Protein AF-A0A2U3IFB8-F1 (afdb_monomer_lite)

Secondary structure (DSSP, 8-state):
-EEEEE---HHHHHTS-PPPEEEEEEEEEPTTSSEEEEEEEE-SSS-EEEEEEEE---

Organism: NCBI:txid1544861

InterPro domains:
  IPR041208 CD-NTase-associated protein 15 [PF18153] (1-56)

pLDDT: mean 87.55, std 8.17, range [63.69, 97.56]

Radius of gyration: 13.3 Å; chains: 1; bounding box: 33×25×32 Å

Sequence (58 aa):
MYSYANTPSVQGRTTDGLESHYGYCELTFSDDGKRAEGFYFNNMGRFTYGDMRLTKVE

Foldseek 3Di:
DDKDWDDDDPCCCPPVVDDIFIWDWDWDADPVNQKIKGKIFGDPPDTDIDIDIDGDDD

Structure (mmCIF, N/CA/C/O backbone):
data_AF-A0A2U3IFB8-F1
#
_entry.id   AF-A0A2U3IFB8-F1
#
loop_
_atom_site.group_PDB
_atom_site.id
_atom_site.type_symbol
_atom_site.label_atom_id
_atom_site.label_alt_id
_atom_site.label_comp_id
_atom_site.label_asym_id
_atom_site.label_entity_id
_atom_site.label_seq_id
_atom_site.pdbx_PDB_ins_code
_atom_site.Cartn_x
_atom_site.Cartn_y
_atom_site.Cartn_z
_atom_site.occupancy
_atom_site.B_iso_or_equiv
_atom_site.auth_seq_id
_atom_site.auth_comp_id
_atom_site.auth_a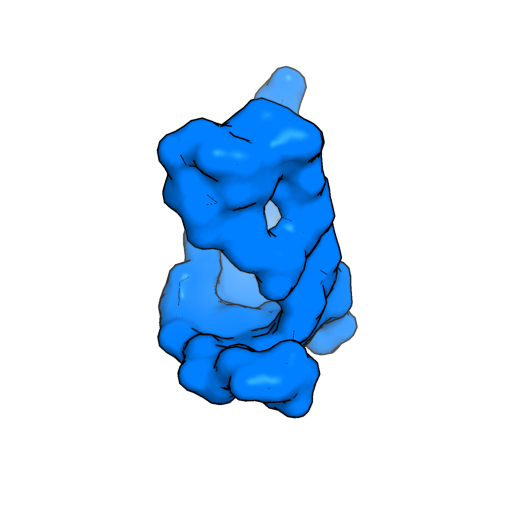sym_id
_atom_site.auth_atom_id
_atom_site.pdbx_PDB_model_num
ATOM 1 N N . MET A 1 1 ? -12.045 -2.545 -6.581 1.00 67.50 1 MET A N 1
ATOM 2 C CA . MET A 1 1 ? -10.662 -2.176 -6.945 1.00 67.50 1 MET A CA 1
ATOM 3 C C . MET A 1 1 ? -10.326 -0.862 -6.264 1.00 67.50 1 MET A C 1
ATOM 5 O O . MET A 1 1 ? -11.057 0.103 -6.456 1.00 67.50 1 MET A O 1
ATOM 9 N N . TYR A 1 2 ? -9.296 -0.847 -5.422 1.00 80.00 2 TYR A N 1
ATOM 10 C CA . TYR A 1 2 ? -8.866 0.341 -4.683 1.00 80.00 2 TYR A CA 1
ATOM 11 C C . TYR A 1 2 ? -7.635 0.937 -5.362 1.00 80.00 2 TYR A C 1
ATOM 13 O O . TYR A 1 2 ? -6.783 0.196 -5.847 1.00 80.00 2 TYR A O 1
ATOM 21 N N . SER A 1 3 ? -7.538 2.263 -5.419 1.00 85.06 3 SER A N 1
ATOM 22 C CA . SER A 1 3 ? -6.317 2.954 -5.840 1.00 85.06 3 SER A CA 1
ATOM 23 C C . SER A 1 3 ? -5.503 3.351 -4.618 1.00 85.06 3 SER A C 1
ATOM 25 O O . SER A 1 3 ? -6.078 3.794 -3.622 1.00 85.06 3 SER A O 1
ATOM 27 N N . TYR A 1 4 ? -4.182 3.280 -4.714 1.00 81.38 4 TYR A N 1
ATOM 28 C CA . TYR A 1 4 ? -3.293 3.814 -3.690 1.00 81.38 4 TYR A CA 1
ATOM 29 C C . TYR A 1 4 ? -2.197 4.677 -4.315 1.00 81.38 4 TYR A C 1
ATOM 31 O O . TYR A 1 4 ? -1.815 4.514 -5.477 1.00 81.38 4 TYR A O 1
ATOM 39 N N . ALA A 1 5 ? -1.702 5.613 -3.513 1.00 83.56 5 ALA A N 1
ATOM 40 C CA . ALA A 1 5 ? -0.624 6.512 -3.871 1.00 83.56 5 ALA A CA 1
ATOM 41 C C . ALA A 1 5 ? 0.362 6.581 -2.707 1.00 83.56 5 ALA A C 1
ATOM 43 O O . ALA A 1 5 ? 0.002 6.981 -1.603 1.00 83.56 5 ALA A O 1
ATOM 44 N N . ASN A 1 6 ? 1.610 6.215 -2.967 1.00 80.00 6 ASN A N 1
ATOM 45 C CA . ASN A 1 6 ? 2.730 6.496 -2.091 1.00 80.00 6 ASN A CA 1
ATOM 46 C C . ASN A 1 6 ? 3.527 7.649 -2.703 1.00 80.00 6 ASN A C 1
ATOM 48 O O . ASN A 1 6 ? 4.105 7.506 -3.781 1.00 80.00 6 ASN A O 1
ATOM 52 N N . THR A 1 7 ? 3.525 8.796 -2.027 1.00 87.25 7 THR A N 1
ATOM 53 C CA . THR A 1 7 ? 4.367 9.939 -2.387 1.00 87.25 7 THR A CA 1
ATOM 54 C C . THR A 1 7 ? 5.398 10.119 -1.279 1.00 87.25 7 THR A C 1
ATOM 56 O O . THR A 1 7 ? 5.049 10.647 -0.220 1.00 87.25 7 THR A O 1
ATOM 59 N N . PRO A 1 8 ? 6.649 9.677 -1.491 1.00 85.44 8 PRO A N 1
ATOM 60 C CA . PRO A 1 8 ? 7.698 9.820 -0.496 1.00 85.44 8 PRO A CA 1
ATOM 61 C C . PRO A 1 8 ? 7.920 11.286 -0.122 1.00 85.44 8 PRO A C 1
ATOM 63 O O . PRO A 1 8 ? 7.803 12.191 -0.961 1.00 85.44 8 PRO A O 1
ATOM 66 N N . SER A 1 9 ? 8.289 11.506 1.141 1.00 92.12 9 SER A N 1
ATOM 67 C CA . SER A 1 9 ? 8.762 12.806 1.615 1.00 92.12 9 SER A CA 1
ATOM 68 C C . SER A 1 9 ? 10.036 13.224 0.872 1.00 92.12 9 SER A C 1
ATOM 70 O O . SER A 1 9 ? 10.687 12.402 0.224 1.00 92.12 9 SER A O 1
ATOM 72 N N . VAL A 1 10 ? 10.422 14.502 0.982 1.00 89.69 10 VAL A N 1
ATOM 73 C CA . VAL A 1 10 ? 11.688 14.995 0.407 1.00 89.69 10 VAL A CA 1
ATOM 74 C C . VAL A 1 10 ? 12.856 14.133 0.885 1.00 89.69 10 VAL A C 1
ATOM 76 O O . VAL A 1 10 ? 13.598 13.624 0.055 1.00 89.69 10 VAL A O 1
ATOM 79 N N . GLN A 1 11 ? 12.932 13.881 2.195 1.00 92.62 11 GLN A N 1
ATOM 80 C CA . GLN A 1 11 ? 13.947 13.023 2.802 1.00 92.62 11 GLN A CA 1
ATOM 81 C C . GLN A 1 11 ? 13.939 11.606 2.207 1.00 92.62 11 GLN A C 1
ATOM 83 O O . GLN A 1 11 ? 14.985 11.112 1.793 1.00 92.62 11 GLN A O 1
ATOM 88 N N . GLY A 1 12 ? 12.760 10.980 2.103 1.00 87.56 12 GLY A N 1
ATOM 89 C CA . GLY A 1 12 ? 12.627 9.637 1.534 1.00 87.56 12 GLY A CA 1
ATOM 90 C C . GLY A 1 12 ? 13.068 9.567 0.071 1.00 87.56 12 GLY A C 1
ATOM 91 O O . GLY A 1 12 ? 13.668 8.584 -0.352 1.00 87.56 12 GLY A O 1
ATOM 92 N N . ARG A 1 13 ? 12.840 10.634 -0.703 1.00 87.06 13 ARG A N 1
ATOM 93 C CA . ARG A 1 13 ? 13.311 10.723 -2.090 1.00 87.06 13 ARG A CA 1
ATOM 94 C C . ARG A 1 13 ? 14.823 10.915 -2.188 1.00 87.06 13 ARG A C 1
ATOM 96 O O . ARG A 1 13 ? 15.472 10.245 -2.981 1.00 87.06 13 ARG A O 1
ATOM 103 N N . THR A 1 14 ? 15.387 11.837 -1.409 1.00 87.25 14 THR A N 1
ATOM 104 C CA . THR A 1 14 ? 16.789 12.256 -1.564 1.00 87.25 14 THR A CA 1
ATOM 105 C C . THR A 1 14 ? 17.786 11.348 -0.859 1.00 87.25 14 THR A C 1
ATOM 107 O O . THR A 1 14 ? 18.915 11.223 -1.319 1.00 87.25 14 THR A O 1
ATOM 110 N N . THR A 1 15 ? 17.402 10.747 0.266 1.00 88.88 15 THR A N 1
ATOM 111 C CA . THR A 1 15 ? 18.315 9.954 1.102 1.00 88.88 15 THR A CA 1
ATOM 112 C C . THR A 1 15 ? 18.092 8.462 0.933 1.00 88.88 15 THR A C 1
ATOM 114 O O . THR A 1 15 ? 19.066 7.722 0.832 1.00 88.88 15 THR A O 1
ATOM 117 N N . ASP A 1 16 ? 16.835 8.034 0.824 1.00 88.81 16 ASP A N 1
ATOM 118 C CA . ASP A 1 16 ? 16.489 6.611 0.746 1.00 88.81 16 ASP A CA 1
ATOM 119 C C . ASP A 1 16 ? 16.226 6.146 -0.699 1.00 88.81 16 ASP A C 1
ATOM 121 O O . ASP A 1 16 ? 15.959 4.968 -0.938 1.00 88.81 16 ASP A O 1
ATOM 125 N N . GLY A 1 17 ? 16.292 7.064 -1.675 1.00 85.62 17 GLY A N 1
ATOM 126 C CA . GLY A 1 17 ? 16.054 6.771 -3.092 1.00 85.62 17 GLY A CA 1
ATOM 127 C C . GLY A 1 17 ? 14.647 6.236 -3.370 1.00 85.62 17 GLY A C 1
ATOM 128 O O . GLY A 1 17 ? 14.455 5.446 -4.295 1.00 85.62 17 GLY A O 1
ATOM 129 N N . LEU A 1 18 ? 13.666 6.603 -2.538 1.00 83.69 18 LEU A N 1
ATOM 130 C CA . LEU A 1 18 ? 12.294 6.136 -2.691 1.00 83.69 18 LEU A CA 1
ATOM 131 C C . LEU A 1 18 ? 11.623 6.843 -3.864 1.00 83.69 18 LEU A C 1
ATOM 133 O O . LEU A 1 18 ? 11.558 8.070 -3.922 1.00 83.69 18 LEU A O 1
ATOM 137 N N . GLU A 1 19 ? 11.039 6.047 -4.750 1.00 81.06 19 GLU A N 1
ATOM 138 C CA . GLU A 1 19 ? 10.242 6.535 -5.868 1.00 81.06 19 GLU A CA 1
ATOM 139 C C . GLU A 1 19 ? 8.759 6.590 -5.511 1.00 81.06 19 GLU A C 1
ATOM 141 O O . GLU A 1 19 ? 8.248 5.776 -4.734 1.00 81.06 19 GLU A O 1
ATOM 146 N N . SER A 1 20 ? 8.047 7.538 -6.120 1.00 81.25 20 SER A N 1
ATOM 147 C CA . SER A 1 20 ? 6.589 7.563 -6.031 1.00 81.25 20 SER A CA 1
ATOM 148 C C . SER A 1 20 ? 5.987 6.282 -6.612 1.00 81.25 20 SER A C 1
ATOM 150 O O . SER A 1 20 ? 6.413 5.790 -7.659 1.00 81.25 20 SER A O 1
ATOM 152 N N . HIS A 1 21 ? 4.950 5.755 -5.959 1.00 77.50 21 HIS A N 1
ATOM 153 C CA . HIS A 1 21 ? 4.256 4.544 -6.396 1.00 77.50 21 HIS A CA 1
ATOM 154 C C . HIS A 1 21 ? 2.753 4.784 -6.455 1.00 77.50 21 HIS A C 1
ATOM 156 O O . HIS A 1 21 ? 2.125 5.070 -5.439 1.00 77.50 21 HIS A O 1
ATOM 162 N N . TYR A 1 22 ? 2.180 4.669 -7.650 1.00 85.38 22 TYR A N 1
ATOM 163 C CA . TYR A 1 22 ? 0.751 4.841 -7.897 1.00 85.38 22 TYR A CA 1
ATOM 164 C C . TYR A 1 22 ? 0.219 3.558 -8.512 1.00 85.38 22 TYR A C 1
ATOM 166 O O . TYR A 1 22 ? 0.701 3.139 -9.560 1.00 85.38 22 TYR A O 1
ATOM 174 N N . GLY A 1 23 ? -0.753 2.920 -7.875 1.00 88.19 23 GLY A N 1
ATOM 175 C CA . GLY A 1 23 ? -1.209 1.614 -8.324 1.00 88.19 23 GLY A CA 1
ATOM 176 C C . GLY A 1 23 ? -2.627 1.299 -7.901 1.00 88.19 23 GLY A C 1
ATOM 177 O O . GLY A 1 23 ? -3.326 2.110 -7.287 1.00 88.19 23 GLY A O 1
ATOM 178 N N . TYR A 1 24 ? -3.028 0.084 -8.242 1.00 89.75 24 TYR A N 1
ATOM 179 C CA . TYR A 1 24 ? -4.296 -0.491 -7.835 1.00 89.75 24 TYR A CA 1
ATOM 180 C C . TYR A 1 24 ? -4.046 -1.734 -6.995 1.00 89.75 24 TYR A C 1
ATOM 182 O O . TYR A 1 24 ? -3.040 -2.426 -7.159 1.00 89.75 24 TYR A O 1
ATOM 190 N N . CYS A 1 25 ? -4.977 -2.018 -6.097 1.00 90.75 25 CYS A N 1
ATOM 191 C CA . CYS A 1 25 ? -5.005 -3.265 -5.361 1.00 90.75 25 CYS A CA 1
ATOM 192 C C . CYS A 1 25 ? -6.415 -3.848 -5.291 1.00 90.75 25 CYS A C 1
ATOM 194 O O . CYS A 1 25 ? -7.441 -3.155 -5.386 1.00 90.75 25 CYS A O 1
ATOM 196 N N . GLU A 1 26 ? -6.433 -5.158 -5.109 1.00 93.06 26 GLU A N 1
ATOM 197 C CA . GLU A 1 26 ? -7.605 -5.920 -4.725 1.00 93.06 26 GLU A CA 1
ATOM 198 C C . GLU A 1 26 ? -7.342 -6.485 -3.335 1.00 93.06 26 GLU A C 1
ATOM 200 O O . GLU A 1 26 ? -6.318 -7.128 -3.116 1.00 93.06 26 GLU A O 1
ATOM 205 N N . LEU A 1 27 ? -8.229 -6.176 -2.390 1.00 93.69 27 LEU A N 1
ATOM 206 C CA . LEU A 1 27 ? -8.064 -6.499 -0.979 1.00 93.69 27 LEU A CA 1
ATOM 207 C C . LEU A 1 27 ? -9.320 -7.188 -0.464 1.00 93.69 27 LEU A C 1
ATOM 209 O O . LEU A 1 27 ? -10.435 -6.734 -0.726 1.00 93.69 27 LEU A O 1
ATOM 213 N N . THR A 1 28 ? -9.115 -8.234 0.326 1.00 95.94 28 THR A N 1
ATOM 214 C CA . THR A 1 28 ? -10.147 -8.864 1.145 1.00 95.94 28 THR A CA 1
ATOM 215 C C . THR A 1 28 ? -9.941 -8.422 2.584 1.00 95.94 28 THR A C 1
ATOM 217 O O . THR A 1 28 ? -8.866 -8.626 3.150 1.00 95.94 28 THR A O 1
ATOM 220 N N . PHE A 1 29 ? -10.956 -7.791 3.168 1.00 96.00 29 PHE A N 1
ATOM 221 C CA . PHE A 1 29 ? -10.938 -7.375 4.568 1.00 96.00 29 PHE A CA 1
ATOM 222 C C . PHE A 1 29 ? -11.391 -8.527 5.464 1.00 96.00 29 PHE A C 1
ATOM 224 O O . PHE A 1 29 ? -12.292 -9.278 5.097 1.00 96.00 29 PHE A O 1
ATOM 231 N N . SER A 1 30 ? -10.779 -8.651 6.641 1.00 97.25 30 SER A N 1
ATOM 232 C CA . SER A 1 30 ? -11.273 -9.547 7.684 1.00 97.25 30 SER A CA 1
ATOM 233 C C . SER A 1 30 ? -12.617 -9.062 8.229 1.00 97.25 30 SER A C 1
ATOM 235 O O . SER A 1 30 ? -12.902 -7.863 8.210 1.00 97.25 30 SER A O 1
ATOM 237 N N . ASP A 1 31 ? -13.417 -9.979 8.777 1.00 97.56 31 ASP A N 1
ATOM 238 C CA . ASP A 1 31 ? -14.753 -9.674 9.319 1.00 97.56 31 ASP A CA 1
ATOM 239 C C . ASP A 1 31 ? -14.730 -8.598 10.418 1.00 97.56 31 ASP A C 1
ATOM 241 O O . ASP A 1 31 ? -15.673 -7.824 10.570 1.00 97.56 31 ASP A O 1
ATOM 245 N N . ASP A 1 32 ? -13.633 -8.516 11.176 1.00 96.56 32 ASP A N 1
ATOM 246 C CA . ASP A 1 32 ? -13.425 -7.503 12.216 1.00 96.56 32 ASP A CA 1
ATOM 247 C C . ASP A 1 32 ? -12.938 -6.144 11.672 1.00 96.56 32 ASP A C 1
ATOM 249 O O . ASP A 1 32 ? -12.785 -5.188 12.437 1.00 96.56 32 ASP A O 1
ATOM 253 N N . GLY A 1 33 ? -12.656 -6.051 10.369 1.00 95.50 33 GLY A N 1
ATOM 254 C CA . GLY A 1 33 ? -12.135 -4.861 9.701 1.00 95.50 33 GLY A CA 1
ATOM 255 C C . GLY A 1 33 ? -10.745 -4.419 10.174 1.00 95.50 33 GLY A C 1
ATOM 256 O O . GLY A 1 33 ? -10.352 -3.278 9.921 1.00 95.50 33 GLY A O 1
ATOM 257 N N . LYS A 1 34 ? -9.999 -5.271 10.892 1.00 97.31 34 LYS A N 1
ATOM 258 C CA . LYS A 1 34 ? -8.673 -4.932 11.442 1.00 97.31 34 LYS A CA 1
ATOM 259 C C . LYS A 1 34 ? -7.519 -5.330 10.531 1.00 97.31 34 LYS A C 1
ATOM 261 O O . LYS A 1 34 ? -6.414 -4.807 10.697 1.00 97.31 34 LYS A O 1
ATOM 266 N N . ARG A 1 35 ? -7.752 -6.242 9.587 1.00 97.56 35 ARG A N 1
ATOM 267 C CA . ARG A 1 35 ? -6.751 -6.729 8.637 1.00 97.56 35 ARG A CA 1
ATOM 268 C C . ARG A 1 35 ? -7.308 -6.732 7.222 1.00 97.56 35 ARG A C 1
ATOM 270 O O . ARG A 1 35 ? -8.516 -6.831 7.016 1.00 97.56 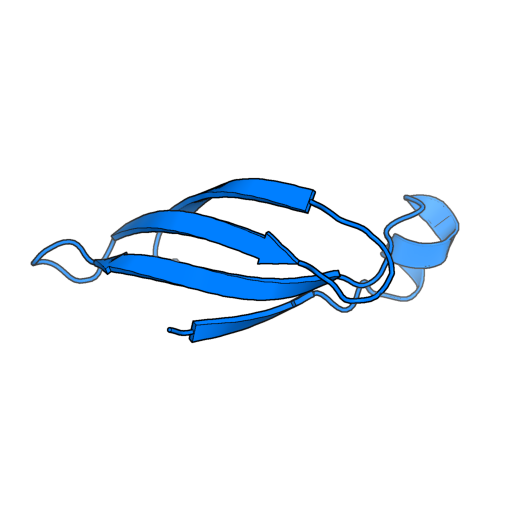35 ARG A O 1
ATOM 277 N N . ALA A 1 36 ? -6.410 -6.642 6.252 1.00 96.56 36 ALA A N 1
ATOM 278 C CA . ALA A 1 36 ? -6.732 -6.924 4.863 1.00 96.56 36 ALA A CA 1
ATOM 279 C C . ALA A 1 36 ? -5.545 -7.581 4.163 1.00 96.56 36 ALA A C 1
ATOM 281 O O . ALA A 1 36 ? -4.395 -7.223 4.427 1.00 96.56 36 ALA A O 1
ATOM 282 N N . GLU A 1 37 ? -5.829 -8.510 3.259 1.00 96.69 37 GLU A N 1
ATOM 283 C CA . GLU A 1 37 ? -4.827 -9.173 2.425 1.00 96.69 37 GLU A CA 1
ATOM 284 C C . GLU A 1 37 ? -5.247 -9.141 0.957 1.00 96.69 37 GLU A C 1
ATOM 286 O O . GLU A 1 37 ? -6.439 -9.107 0.641 1.00 96.69 37 GLU A O 1
ATOM 291 N N . GLY A 1 38 ? -4.272 -9.155 0.055 1.00 93.81 38 GLY A N 1
ATOM 292 C CA . GLY A 1 38 ? -4.528 -9.277 -1.372 1.00 93.81 38 GLY A CA 1
ATOM 293 C C . GLY A 1 38 ? -3.322 -8.900 -2.215 1.00 93.81 38 GLY A C 1
ATOM 294 O O . GLY A 1 38 ? -2.184 -8.998 -1.757 1.00 93.81 38 GLY A O 1
ATOM 295 N N . PHE A 1 39 ? -3.575 -8.452 -3.440 1.00 92.94 39 PHE A N 1
ATOM 296 C CA . PHE A 1 39 ? -2.533 -8.190 -4.430 1.00 92.94 39 PHE A CA 1
ATOM 297 C C . PHE A 1 39 ? -2.541 -6.730 -4.864 1.00 92.94 39 PHE A C 1
ATOM 299 O O . PHE A 1 39 ? -3.597 -6.103 -4.975 1.00 92.94 39 PHE A O 1
ATOM 306 N N . TYR A 1 40 ? -1.358 -6.198 -5.159 1.00 89.94 40 TYR A N 1
ATOM 307 C CA . TYR A 1 40 ? -1.198 -4.895 -5.790 1.00 89.94 40 TYR A CA 1
ATOM 308 C C . TYR A 1 40 ? -0.540 -5.030 -7.158 1.00 89.94 40 TYR A C 1
ATOM 310 O O . TYR A 1 40 ? 0.228 -5.960 -7.411 1.00 89.94 40 TYR A O 1
ATOM 318 N N . PHE A 1 41 ? -0.817 -4.066 -8.030 1.00 87.62 41 PHE A N 1
ATOM 319 C CA . PHE A 1 41 ? -0.120 -3.905 -9.295 1.00 87.62 41 PHE A CA 1
ATOM 320 C C . PHE A 1 41 ? -0.006 -2.425 -9.682 1.00 87.62 41 PHE A C 1
ATOM 322 O O . PHE A 1 41 ? -0.847 -1.592 -9.336 1.00 87.62 41 PHE A O 1
ATOM 329 N N . ASN A 1 42 ? 1.048 -2.093 -10.426 1.00 82.50 42 ASN A N 1
ATOM 330 C CA . ASN A 1 42 ? 1.295 -0.764 -10.983 1.00 82.50 42 ASN A CA 1
ATOM 331 C C . ASN A 1 42 ? 1.663 -0.893 -12.473 1.00 82.50 42 ASN A C 1
ATOM 333 O O . ASN A 1 42 ? 2.386 -1.811 -12.858 1.00 82.50 42 ASN A O 1
ATOM 337 N N . ASN A 1 43 ? 1.152 0.027 -13.297 1.00 72.19 43 ASN A N 1
ATOM 338 C CA . ASN A 1 43 ? 1.414 0.129 -14.736 1.00 72.19 43 ASN A CA 1
ATOM 339 C C . ASN A 1 43 ? 1.771 1.575 -15.188 1.00 72.19 43 ASN A C 1
ATOM 341 O O . ASN A 1 43 ? 1.613 1.953 -16.343 1.00 72.19 43 ASN A O 1
ATOM 345 N N . MET A 1 44 ? 2.231 2.429 -14.274 1.00 71.06 44 MET A N 1
ATOM 346 C CA . MET A 1 44 ? 2.619 3.825 -14.513 1.00 71.06 44 MET A CA 1
ATOM 347 C C . MET A 1 44 ? 4.148 3.957 -14.553 1.00 71.06 44 MET A C 1
ATOM 349 O O . MET A 1 44 ? 4.765 4.557 -13.677 1.00 71.06 44 MET A O 1
ATOM 353 N N . GLY A 1 45 ? 4.781 3.336 -15.551 1.00 63.69 45 GLY A N 1
ATOM 354 C CA . GLY A 1 45 ? 6.226 3.443 -15.811 1.00 63.69 45 GLY A CA 1
ATOM 355 C C . GLY A 1 45 ? 7.103 2.389 -15.124 1.00 63.69 45 GLY A C 1
ATOM 356 O O . GLY A 1 45 ? 8.173 2.069 -15.637 1.00 63.69 45 GLY A O 1
ATOM 357 N N . ARG A 1 46 ? 6.636 1.776 -14.028 1.00 66.69 46 ARG A N 1
ATOM 358 C CA . ARG A 1 46 ? 7.275 0.608 -13.397 1.00 66.69 46 ARG A CA 1
ATOM 359 C C . ARG A 1 46 ? 6.254 -0.510 -13.187 1.00 66.69 46 ARG A C 1
ATOM 361 O O . ARG A 1 46 ? 5.398 -0.417 -12.309 1.00 66.69 46 ARG A O 1
ATOM 368 N N . PHE A 1 47 ? 6.392 -1.589 -13.958 1.00 77.38 47 PHE A N 1
ATOM 369 C CA . PHE A 1 47 ? 5.588 -2.800 -13.796 1.00 77.38 47 PHE A CA 1
ATOM 370 C C . PHE A 1 47 ? 6.020 -3.538 -12.537 1.00 77.38 47 PHE A C 1
ATOM 372 O O . PHE A 1 47 ? 7.082 -4.154 -12.485 1.00 77.38 47 PHE A O 1
ATOM 379 N N . THR A 1 48 ? 5.203 -3.438 -11.499 1.00 81.12 48 THR A N 1
ATOM 380 C CA . THR A 1 48 ? 5.413 -4.151 -10.237 1.00 81.12 48 THR A CA 1
ATOM 381 C C . THR A 1 48 ? 4.109 -4.799 -9.833 1.00 81.12 48 THR A C 1
ATOM 383 O O . THR A 1 48 ? 3.048 -4.207 -10.021 1.00 81.12 48 THR A O 1
ATOM 386 N N . TYR A 1 49 ? 4.204 -6.015 -9.310 1.00 88.00 49 TYR A N 1
ATOM 387 C CA . TYR A 1 49 ? 3.102 -6.757 -8.722 1.00 88.00 49 TYR A CA 1
ATOM 388 C C . TYR A 1 49 ? 3.599 -7.441 -7.450 1.00 88.00 49 TYR A C 1
ATOM 390 O O . TYR A 1 49 ? 4.798 -7.699 -7.314 1.00 88.00 49 TYR A O 1
ATOM 398 N N . GLY A 1 50 ? 2.693 -7.736 -6.528 1.00 90.19 50 GLY A N 1
ATOM 399 C CA . GLY A 1 50 ? 3.028 -8.507 -5.340 1.00 90.19 50 GLY A CA 1
ATOM 400 C C . GLY A 1 50 ? 1.886 -8.574 -4.344 1.00 90.19 50 GLY A C 1
ATOM 401 O O . GLY A 1 50 ? 0.797 -8.049 -4.581 1.00 90.19 50 GLY A O 1
ATOM 402 N N . ASP A 1 51 ? 2.165 -9.215 -3.218 1.00 94.19 51 ASP A N 1
ATOM 403 C CA . ASP A 1 51 ? 1.229 -9.332 -2.108 1.00 94.19 51 ASP A CA 1
ATOM 404 C C . ASP A 1 51 ? 1.241 -8.073 -1.234 1.00 94.19 51 ASP A C 1
ATOM 406 O O . ASP A 1 51 ? 2.280 -7.443 -1.014 1.00 94.19 51 ASP A O 1
ATOM 410 N N . MET A 1 52 ? 0.078 -7.722 -0.695 1.00 91.25 52 MET A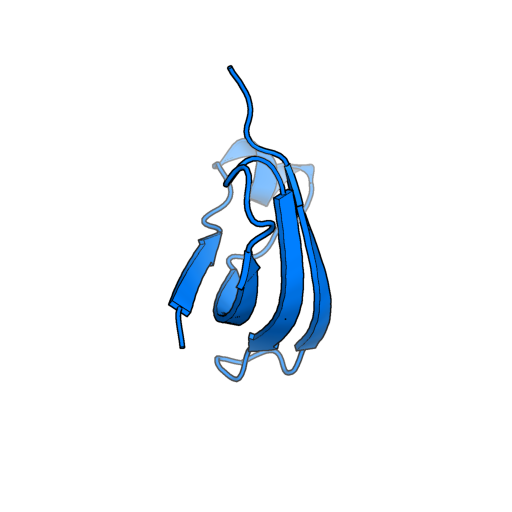 N 1
ATOM 411 C CA . MET A 1 52 ? -0.110 -6.638 0.260 1.00 91.25 52 MET A CA 1
ATOM 412 C C . MET A 1 52 ? -0.841 -7.163 1.492 1.00 91.25 52 MET A C 1
ATOM 414 O O . MET A 1 52 ? -1.874 -7.821 1.386 1.00 91.25 52 MET A O 1
ATOM 418 N N . ARG A 1 53 ? -0.316 -6.828 2.673 1.00 95.06 53 ARG A N 1
ATOM 419 C CA . ARG A 1 53 ? -0.958 -7.088 3.965 1.00 95.06 53 ARG A CA 1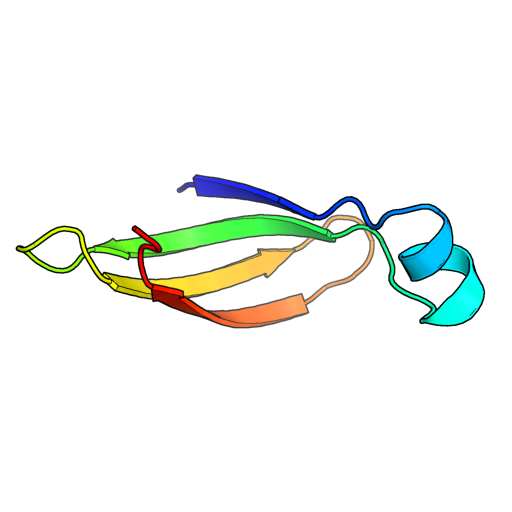
ATOM 420 C C . ARG A 1 53 ? -1.089 -5.780 4.726 1.00 95.06 53 ARG A C 1
ATOM 422 O O . ARG A 1 53 ? -0.095 -5.086 4.929 1.00 95.06 53 ARG A O 1
ATOM 429 N N . LEU A 1 54 ? -2.304 -5.45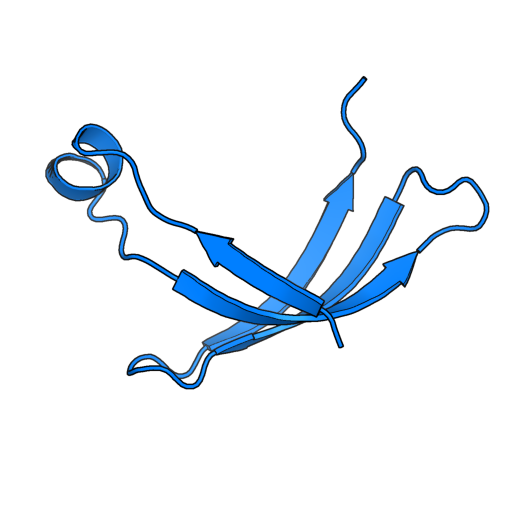4 5.147 1.00 92.75 54 LEU A N 1
ATOM 430 C CA . LEU A 1 54 ? -2.616 -4.250 5.907 1.00 92.75 54 LEU A CA 1
ATOM 431 C C . LEU A 1 54 ? -3.061 -4.622 7.317 1.00 92.75 54 LEU A C 1
ATOM 433 O O . LEU A 1 54 ? -3.801 -5.584 7.521 1.00 92.75 54 LEU A O 1
ATOM 437 N N . THR A 1 55 ? -2.627 -3.823 8.286 1.00 96.81 55 THR A N 1
ATOM 438 C CA . THR A 1 55 ? -3.091 -3.884 9.674 1.00 96.81 55 THR A CA 1
ATOM 4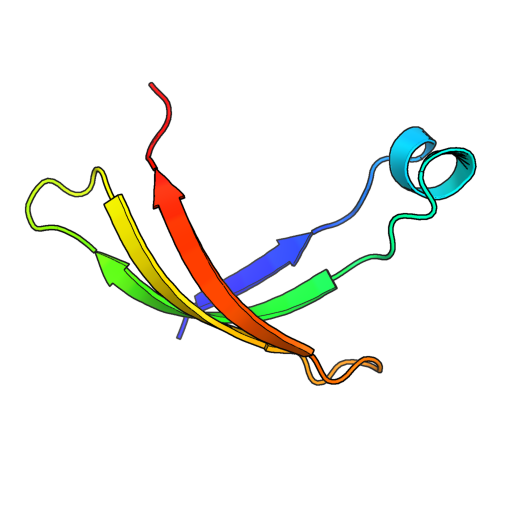39 C C . THR A 1 55 ? -3.558 -2.495 10.071 1.00 96.81 55 THR A C 1
ATOM 441 O O . THR A 1 55 ? -2.837 -1.518 9.860 1.00 96.81 55 THR A O 1
ATOM 444 N N . LYS A 1 56 ? -4.767 -2.396 10.624 1.00 94.44 56 LYS A N 1
ATOM 445 C CA . LYS A 1 56 ? -5.287 -1.137 11.153 1.00 94.44 56 LYS A CA 1
ATOM 446 C C . LYS A 1 56 ? -4.474 -0.728 12.384 1.00 94.44 56 LYS A C 1
ATOM 448 O O . LYS A 1 56 ? -4.325 -1.523 13.308 1.00 94.44 56 LYS A O 1
ATOM 453 N N . VAL A 1 57 ? -3.969 0.501 12.380 1.00 93.56 57 VAL A N 1
ATOM 454 C CA . VAL A 1 57 ? -3.324 1.127 13.543 1.00 93.56 57 VAL A CA 1
ATOM 455 C C . VAL A 1 57 ? -4.406 1.851 14.354 1.00 93.56 57 VAL A C 1
ATOM 457 O O . VAL A 1 57 ? -5.347 2.379 13.752 1.00 93.56 57 VAL A O 1
ATOM 460 N N . GLU A 1 58 ? -4.319 1.798 15.686 1.00 81.56 58 GLU A N 1
ATOM 461 C CA . GLU A 1 58 ? -5.226 2.516 16.603 1.00 81.56 58 GLU A CA 1
ATOM 462 C C . GLU A 1 58 ? -5.029 4.034 16.559 1.00 81.56 58 GLU A C 1
ATOM 464 O O . GLU A 1 58 ? -3.866 4.480 16.416 1.00 81.56 58 GLU A O 1
#